Protein AF-A0A9N9DM95-F1 (afdb_monomer_lite)

pLDDT: mean 73.95, std 14.11, range [37.44, 91.38]

Secondary structure (DSSP, 8-state):
-------------S-S---TT-HHHHHHHHHHHHHHTTTTTTS-S-EEEEESS--HHHHHHHHHH-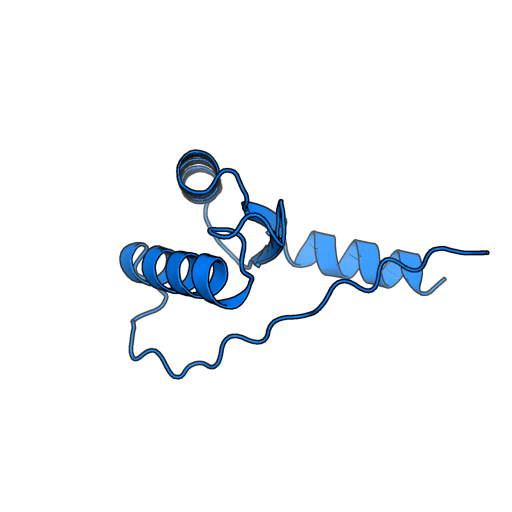TTEEEEEHHHHHHHHHHHT-

Foldseek 3Di:
DPPPPPQDDDDDDPPPPDDPPDPVVVVVVVVVVCVVVCCVVVPAQAHEDEDDDDPPVSVVVVCVVCVRYHYDHVVVVVVVVVVVVD

Sequence (86 aa):
VDQRINIPEIYVPDLIDINPNLISNVKKVLLYIEKITGIRDGIHKWIVVAYNDIPYHYSIKLKEKFSWLVLIPEQLHEEINMLRAF

Structure (mmCIF, N/CA/C/O backbone):
data_AF-A0A9N9DM95-F1
#
_entry.id   AF-A0A9N9DM95-F1
#
loop_
_atom_site.group_PDB
_atom_site.id
_atom_site.type_symbol
_atom_site.label_atom_id
_atom_site.label_alt_id
_atom_site.label_comp_id
_atom_site.label_asym_id
_atom_site.label_entity_id
_atom_site.label_seq_id
_atom_site.pdbx_PDB_ins_code
_atom_site.Cartn_x
_atom_site.Cartn_y
_atom_site.Cartn_z
_atom_site.occupancy
_atom_site.B_iso_or_equiv
_atom_site.auth_seq_id
_atom_site.auth_comp_id
_atom_site.auth_asym_id
_atom_site.auth_atom_id
_atom_site.pdbx_PDB_model_num
ATOM 1 N N . VAL A 1 1 ? 0.725 -29.135 2.983 1.00 37.44 1 VAL A N 1
ATOM 2 C CA . VAL A 1 1 ? -0.332 -28.372 2.283 1.00 37.44 1 VAL A CA 1
ATOM 3 C C . VAL A 1 1 ? 0.215 -26.981 2.090 1.00 37.44 1 VAL A C 1
ATOM 5 O O . VAL A 1 1 ? 0.422 -26.288 3.076 1.00 37.44 1 VAL A O 1
ATOM 8 N N . ASP A 1 2 ? 0.579 -26.656 0.857 1.00 45.88 2 ASP A N 1
ATOM 9 C CA . ASP A 1 2 ? 1.170 -25.371 0.506 1.00 45.88 2 ASP A CA 1
ATOM 10 C C . ASP A 1 2 ? 0.094 -24.292 0.671 1.00 45.88 2 ASP A C 1
ATOM 12 O O . ASP A 1 2 ? -0.921 -24.304 -0.033 1.00 45.88 2 ASP A O 1
ATOM 16 N N . GLN A 1 3 ? 0.239 -23.434 1.682 1.00 48.94 3 GLN A N 1
ATOM 17 C CA . GLN A 1 3 ? -0.672 -22.316 1.908 1.00 48.94 3 GLN A CA 1
ATOM 18 C C . GLN A 1 3 ? -0.368 -21.263 0.846 1.00 48.94 3 GLN A C 1
ATOM 20 O O . GLN A 1 3 ? 0.335 -20.290 1.101 1.00 48.94 3 GLN A O 1
ATOM 25 N N . ARG A 1 4 ? -0.877 -21.48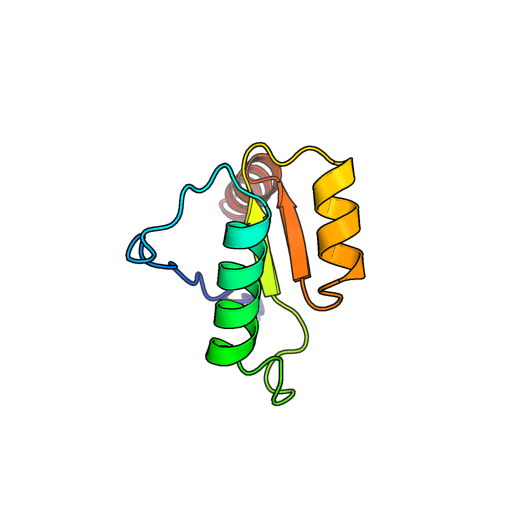3 -0.371 1.00 48.84 4 ARG A N 1
ATOM 26 C CA . ARG A 1 4 ? -0.849 -20.498 -1.451 1.00 48.84 4 ARG A CA 1
ATOM 27 C C . ARG A 1 4 ? -1.547 -19.240 -0.938 1.00 48.84 4 ARG A C 1
ATOM 29 O O . ARG A 1 4 ? -2.773 -19.193 -0.871 1.00 48.84 4 ARG A O 1
ATOM 36 N N . ILE A 1 5 ? -0.768 -18.247 -0.514 1.00 47.78 5 ILE A N 1
ATOM 37 C CA . ILE A 1 5 ? -1.276 -16.917 -0.185 1.00 47.78 5 ILE A CA 1
ATOM 38 C C . ILE A 1 5 ? -1.759 -16.335 -1.510 1.00 47.78 5 ILE A C 1
ATOM 40 O O . ILE A 1 5 ? -0.961 -15.868 -2.320 1.00 47.78 5 ILE A O 1
ATOM 44 N N . ASN A 1 6 ? -3.061 -16.445 -1.757 1.00 52.69 6 ASN A N 1
ATOM 45 C CA . ASN A 1 6 ? -3.696 -15.872 -2.929 1.00 52.69 6 ASN A CA 1
ATOM 46 C C . ASN A 1 6 ? -3.779 -14.362 -2.684 1.00 52.69 6 ASN A C 1
ATOM 48 O O . ASN A 1 6 ? -4.641 -13.911 -1.933 1.00 52.69 6 ASN A O 1
ATOM 52 N N . ILE A 1 7 ? -2.813 -13.605 -3.207 1.00 54.69 7 ILE A N 1
ATOM 53 C CA . ILE A 1 7 ? -2.792 -12.146 -3.085 1.00 54.69 7 ILE A CA 1
ATOM 54 C C . ILE A 1 7 ? -3.881 -11.623 -4.030 1.00 54.69 7 ILE A C 1
ATOM 56 O O . ILE A 1 7 ? -3.756 -11.826 -5.236 1.00 54.69 7 ILE A O 1
ATOM 60 N N . PRO A 1 8 ? -4.963 -11.001 -3.529 1.00 52.50 8 PRO A N 1
ATOM 61 C CA . PRO A 1 8 ? -5.985 -10.444 -4.399 1.00 52.50 8 PRO A CA 1
ATOM 62 C C . PRO A 1 8 ? -5.380 -9.271 -5.174 1.00 52.50 8 PRO A C 1
ATOM 64 O O . PRO A 1 8 ? -4.982 -8.271 -4.576 1.00 52.50 8 PRO A O 1
ATOM 67 N N . GLU A 1 9 ? -5.305 -9.389 -6.496 1.00 56.81 9 GLU A N 1
ATOM 68 C CA . GLU A 1 9 ? -4.960 -8.264 -7.360 1.00 56.81 9 GLU A CA 1
ATOM 69 C C . GLU A 1 9 ? -6.167 -7.328 -7.455 1.00 56.81 9 GLU A C 1
ATOM 71 O O . GLU A 1 9 ? -7.254 -7.719 -7.887 1.00 56.81 9 GLU A O 1
ATOM 76 N N . ILE A 1 10 ? -5.990 -6.084 -7.014 1.00 60.31 10 ILE A N 1
ATOM 77 C CA . ILE A 1 10 ? -7.013 -5.045 -7.123 1.00 60.31 10 ILE A CA 1
ATOM 78 C C . ILE A 1 10 ? -6.640 -4.155 -8.301 1.00 60.31 10 ILE A C 1
ATOM 80 O O . ILE A 1 10 ? -5.748 -3.314 -8.202 1.00 60.31 10 ILE A O 1
ATOM 84 N N . TYR A 1 11 ? -7.358 -4.325 -9.406 1.00 55.09 11 TYR A N 1
ATOM 85 C CA . TYR A 1 11 ? -7.276 -3.430 -10.551 1.00 55.09 11 TYR A CA 1
ATOM 86 C C . TYR A 1 11 ? -8.072 -2.163 -10.232 1.00 55.09 11 TYR A C 1
ATOM 88 O O . TYR A 1 11 ? -9.302 -2.192 -10.147 1.00 55.09 11 TYR A O 1
ATOM 96 N N . VAL A 1 12 ? -7.374 -1.049 -10.005 1.00 54.41 12 VAL A N 1
ATOM 97 C CA . VAL A 1 12 ? -8.015 0.262 -9.854 1.00 54.41 12 VAL A CA 1
ATOM 98 C C . VAL A 1 12 ? -8.297 0.791 -11.261 1.00 54.41 12 VAL A C 1
ATOM 100 O O . VAL A 1 12 ? -7.344 1.014 -12.002 1.00 54.41 12 VAL A O 1
ATOM 103 N N . PRO A 1 13 ? -9.566 0.969 -11.668 1.00 45.06 13 PRO A N 1
ATOM 104 C CA . PRO A 1 13 ? -9.869 1.467 -13.002 1.00 45.06 13 PRO A CA 1
ATOM 105 C C . PRO A 1 13 ? -9.339 2.897 -13.176 1.00 45.06 13 PRO A C 1
ATOM 107 O O . PRO A 1 13 ? -9.466 3.714 -12.261 1.00 45.06 13 PRO A O 1
ATOM 110 N N . ASP A 1 14 ? -8.860 3.223 -14.382 1.00 50.88 14 ASP A N 1
ATOM 111 C CA . ASP A 1 14 ? -8.399 4.558 -14.828 1.00 50.88 14 ASP A CA 1
ATOM 112 C C . ASP A 1 14 ? -9.462 5.672 -14.719 1.00 50.88 14 ASP A C 1
ATOM 114 O O . ASP A 1 14 ? -9.225 6.818 -15.087 1.00 50.88 14 ASP A O 1
ATOM 118 N N . LEU A 1 15 ? -10.652 5.361 -14.197 1.00 45.75 15 LEU A N 1
ATOM 119 C CA . LEU A 1 15 ? -11.825 6.234 -14.101 1.00 45.75 15 LEU A CA 1
ATOM 120 C C . LEU A 1 15 ? -11.636 7.482 -13.241 1.00 45.75 15 LEU A C 1
ATOM 122 O O . LEU A 1 15 ? -12.573 8.267 -13.086 1.00 45.75 15 LEU A O 1
ATOM 126 N N . ILE A 1 16 ? -10.465 7.679 -12.652 1.00 53.91 16 ILE A N 1
ATOM 127 C CA . ILE A 1 16 ? -10.198 8.906 -11.939 1.00 53.91 16 ILE A CA 1
ATOM 128 C C . ILE A 1 16 ? -9.520 9.841 -12.936 1.00 53.91 16 ILE A C 1
ATOM 130 O O . ILE A 1 16 ? -8.366 9.640 -13.298 1.00 53.91 16 ILE A O 1
ATOM 134 N N . ASP A 1 17 ? -10.262 10.861 -13.369 1.00 54.16 17 ASP A N 1
ATOM 135 C CA . ASP A 1 17 ? -9.790 11.971 -14.206 1.00 54.16 17 ASP A CA 1
ATOM 136 C C . ASP A 1 17 ? -8.761 12.814 -13.428 1.00 54.16 17 ASP A C 1
ATOM 138 O O . ASP A 1 17 ? -9.012 13.915 -12.933 1.00 54.16 17 ASP A O 1
ATOM 142 N N . ILE A 1 18 ? -7.606 12.211 -13.168 1.00 54.19 18 ILE A N 1
ATOM 143 C CA . ILE A 1 18 ? -6.515 12.762 -12.390 1.00 54.19 18 ILE A CA 1
ATOM 144 C C . ILE A 1 18 ? -5.222 12.499 -13.125 1.00 54.19 18 ILE A C 1
ATOM 146 O O . ILE A 1 18 ? -4.828 11.362 -13.339 1.00 54.19 18 ILE A O 1
ATOM 150 N N . ASN A 1 19 ? -4.507 13.583 -13.413 1.00 59.44 19 ASN A N 1
ATOM 151 C CA . ASN A 1 19 ? -3.138 13.525 -13.897 1.00 59.44 19 ASN A CA 1
ATOM 152 C C . ASN A 1 19 ? -2.287 12.641 -12.952 1.00 59.44 19 ASN A C 1
ATOM 154 O O . ASN A 1 19 ? -2.056 13.045 -11.803 1.00 59.44 19 ASN A O 1
ATOM 158 N N . PRO A 1 20 ? -1.819 11.462 -13.394 1.00 55.69 20 PRO A N 1
ATOM 159 C CA . PRO A 1 20 ? -1.104 10.516 -12.537 1.00 55.69 20 PRO A CA 1
ATOM 160 C C . PRO A 1 20 ? 0.251 11.064 -12.069 1.00 55.69 20 PRO A C 1
ATOM 162 O O . PRO A 1 20 ? 0.754 10.654 -11.027 1.00 55.69 20 PRO A O 1
ATOM 165 N N . ASN A 1 21 ? 0.792 12.077 -12.755 1.00 60.78 21 ASN A N 1
ATOM 166 C CA . ASN A 1 21 ? 2.056 12.726 -12.398 1.00 60.78 21 ASN A CA 1
ATOM 167 C C . ASN A 1 21 ? 1.952 13.630 -11.157 1.00 60.78 21 ASN A C 1
ATOM 169 O O . ASN A 1 21 ? 2.957 14.153 -10.675 1.00 60.78 21 ASN A O 1
ATOM 173 N N . LEU A 1 22 ? 0.746 13.845 -10.621 1.00 67.00 22 LEU A N 1
ATOM 174 C CA . LEU A 1 22 ? 0.543 14.632 -9.408 1.00 67.00 22 LEU A CA 1
ATOM 175 C C . LEU A 1 22 ? 0.440 13.719 -8.182 1.00 67.00 22 LEU A C 1
ATOM 177 O O . LEU A 1 22 ? -0.502 12.950 -8.019 1.00 67.00 22 LEU A O 1
ATOM 181 N N . ILE A 1 23 ? 1.346 13.896 -7.222 1.00 68.19 23 ILE A N 1
ATOM 182 C CA . ILE A 1 23 ? 1.363 13.153 -5.945 1.00 68.19 23 ILE A CA 1
ATOM 183 C C . ILE A 1 23 ? 0.043 13.271 -5.161 1.00 68.19 23 ILE A C 1
ATOM 185 O O . ILE A 1 23 ? -0.322 12.375 -4.396 1.00 68.19 23 ILE A O 1
ATOM 189 N N . SER A 1 24 ? -0.701 14.370 -5.326 1.00 73.75 24 SER A N 1
ATOM 190 C CA . SER A 1 24 ? -2.037 14.533 -4.732 1.00 73.75 24 SER A CA 1
ATOM 191 C C . SER A 1 24 ? -3.018 13.456 -5.190 1.00 73.75 24 SER A C 1
ATOM 193 O O . SER A 1 24 ? -3.896 13.057 -4.429 1.00 73.75 24 SER A O 1
ATOM 195 N N . ASN A 1 25 ? -2.856 12.988 -6.420 1.00 74.56 25 ASN A N 1
ATOM 196 C CA . ASN A 1 25 ? -3.751 12.055 -7.076 1.00 74.56 25 ASN A CA 1
ATOM 197 C C . ASN A 1 25 ? -3.453 10.623 -6.630 1.00 74.56 25 ASN A C 1
ATOM 199 O O . ASN A 1 25 ? -4.371 9.923 -6.212 1.00 74.56 25 ASN A O 1
ATOM 203 N N . VAL A 1 26 ? -2.169 10.267 -6.512 1.00 76.44 26 VAL A N 1
ATOM 204 C CA . VAL A 1 26 ? -1.721 9.019 -5.864 1.00 76.44 26 VAL A CA 1
ATOM 205 C C . VAL A 1 26 ? -2.283 8.899 -4.443 1.00 76.44 26 VAL A C 1
ATOM 207 O O . VAL A 1 26 ? -2.802 7.858 -4.052 1.00 76.44 26 VAL A O 1
ATOM 210 N N . LYS A 1 27 ? -2.274 9.990 -3.664 1.00 83.75 27 LYS A N 1
ATOM 211 C CA . LYS A 1 27 ? -2.866 9.989 -2.314 1.00 83.75 27 LYS A CA 1
ATOM 212 C C . LYS A 1 27 ? -4.374 9.719 -2.324 1.00 83.75 27 LYS A C 1
ATOM 214 O O . LYS A 1 27 ? -4.855 9.034 -1.428 1.00 83.75 27 LYS A O 1
ATOM 219 N N . LYS A 1 28 ? -5.122 10.259 -3.293 1.00 83.94 28 LYS A N 1
ATOM 220 C CA . LYS A 1 28 ? -6.569 10.004 -3.425 1.00 83.94 28 LYS A CA 1
ATOM 221 C C . LYS A 1 28 ? -6.845 8.540 -3.765 1.00 83.94 28 LYS A C 1
ATOM 223 O O . LYS A 1 28 ? -7.737 7.954 -3.159 1.00 83.94 28 LYS A O 1
ATOM 228 N N . VAL A 1 29 ? -6.055 7.958 -4.670 1.00 82.31 29 VAL A N 1
ATOM 229 C CA . VAL A 1 29 ? -6.127 6.529 -5.014 1.00 82.31 29 VAL A CA 1
ATOM 230 C C . VAL A 1 29 ? -5.897 5.670 -3.773 1.00 82.31 29 VAL A C 1
ATOM 232 O O . VAL A 1 29 ? -6.726 4.826 -3.455 1.00 82.31 29 VAL A O 1
ATOM 235 N N . LEU A 1 30 ? -4.829 5.933 -3.014 1.00 86.00 30 LEU A N 1
ATOM 236 C CA . LEU A 1 30 ? -4.519 5.169 -1.801 1.00 86.00 30 LEU A CA 1
ATOM 237 C C . LEU A 1 30 ? -5.620 5.272 -0.737 1.00 86.00 30 LEU A C 1
ATOM 239 O O . LEU A 1 30 ? -5.971 4.264 -0.135 1.00 86.00 30 LEU A O 1
ATOM 243 N N . LEU A 1 31 ? -6.218 6.453 -0.545 1.00 88.06 31 LEU A N 1
ATOM 244 C CA . LEU A 1 31 ? -7.366 6.624 0.358 1.00 88.06 31 LEU A CA 1
ATOM 245 C C . LEU A 1 31 ? -8.596 5.831 -0.099 1.00 88.06 31 LEU A C 1
ATOM 247 O O . LEU A 1 31 ? -9.353 5.318 0.726 1.00 88.06 31 LEU A O 1
ATOM 251 N N . TYR A 1 32 ? -8.819 5.746 -1.411 1.00 86.50 32 TYR A N 1
ATOM 252 C CA . TYR A 1 32 ? -9.896 4.934 -1.960 1.00 86.50 32 TYR A CA 1
ATOM 253 C C . TYR A 1 32 ? -9.631 3.442 -1.737 1.00 86.50 32 TYR A C 1
ATOM 255 O O . TYR A 1 32 ? -10.518 2.758 -1.232 1.00 86.50 32 TYR A O 1
ATOM 263 N N . ILE A 1 33 ? -8.406 2.972 -2.009 1.00 84.62 33 ILE A N 1
ATOM 264 C CA . ILE A 1 33 ? -7.956 1.599 -1.723 1.00 84.62 33 ILE A CA 1
ATOM 265 C C . ILE A 1 33 ? -8.187 1.267 -0.248 1.00 84.62 33 ILE A C 1
ATOM 267 O O . ILE A 1 33 ? -8.840 0.273 0.055 1.00 84.62 33 ILE A O 1
ATOM 271 N N . GLU A 1 34 ? -7.739 2.125 0.670 1.00 88.25 34 GLU A N 1
ATOM 272 C CA . GLU A 1 34 ? -7.905 1.943 2.117 1.00 88.25 34 GLU A CA 1
ATOM 273 C C . GLU A 1 34 ? -9.371 1.716 2.520 1.00 88.25 34 GLU A C 1
ATOM 275 O O . GLU A 1 34 ? -9.674 0.895 3.388 1.00 88.25 34 GLU A O 1
ATOM 280 N N . LYS A 1 35 ? -10.289 2.436 1.861 1.00 87.62 35 LYS A N 1
ATOM 281 C CA . LYS A 1 35 ? -11.731 2.306 2.066 1.00 87.62 35 LYS A CA 1
ATOM 282 C C . LYS A 1 35 ? -12.268 0.990 1.502 1.00 87.62 35 LYS A C 1
ATOM 284 O O . LYS A 1 35 ? -12.959 0.278 2.219 1.00 87.62 35 LYS A O 1
ATOM 289 N N . ILE A 1 36 ? -11.997 0.672 0.234 1.00 86.06 36 ILE A N 1
ATOM 290 C CA . ILE A 1 36 ? -12.610 -0.498 -0.426 1.00 86.06 36 ILE A CA 1
ATOM 291 C C . ILE A 1 36 ? -12.065 -1.831 0.085 1.00 86.06 36 ILE A C 1
ATOM 293 O O . ILE A 1 36 ? -12.734 -2.853 -0.008 1.00 86.06 36 ILE A O 1
ATOM 297 N N . THR A 1 37 ? -10.861 -1.820 0.644 1.00 84.12 37 THR A N 1
ATOM 298 C CA . THR A 1 37 ? -10.220 -3.009 1.209 1.00 84.12 37 THR A CA 1
ATOM 299 C C . THR A 1 37 ? -10.547 -3.227 2.678 1.00 84.12 37 THR A C 1
ATOM 301 O O . THR A 1 37 ? -10.150 -4.240 3.246 1.00 84.12 37 THR A O 1
ATOM 304 N N . GLY A 1 38 ? -11.263 -2.303 3.323 1.00 87.06 38 GLY A N 1
ATOM 305 C CA . GLY A 1 38 ? -11.608 -2.431 4.736 1.00 87.06 38 GLY A CA 1
ATOM 306 C C . GLY A 1 38 ? -10.401 -2.334 5.673 1.00 87.06 38 GLY A C 1
ATOM 307 O O . GLY A 1 38 ? -10.463 -2.843 6.790 1.00 87.06 38 GLY A O 1
ATOM 308 N N . ILE A 1 39 ? -9.305 -1.686 5.254 1.00 88.88 39 ILE A N 1
ATOM 309 C CA . ILE A 1 39 ? -8.173 -1.389 6.149 1.00 88.88 39 ILE A CA 1
ATOM 310 C C . ILE A 1 39 ? -8.619 -0.486 7.295 1.00 88.88 39 ILE A C 1
ATOM 312 O O . ILE A 1 39 ? -8.285 -0.743 8.451 1.00 88.88 39 ILE A O 1
ATOM 316 N N . ARG A 1 40 ? -9.434 0.534 6.994 1.00 86.69 40 ARG A N 1
ATOM 317 C CA . ARG A 1 40 ? -10.025 1.406 8.025 1.00 86.69 40 ARG A CA 1
ATOM 318 C C . ARG A 1 40 ? -10.887 0.643 9.026 1.00 86.69 40 ARG A C 1
ATOM 320 O O . ARG A 1 40 ? -10.944 1.033 10.186 1.00 86.69 40 ARG A O 1
ATOM 327 N N . ASP A 1 41 ? -11.514 -0.436 8.574 1.00 89.00 41 ASP A N 1
ATOM 328 C CA . ASP A 1 41 ? -12.398 -1.277 9.379 1.00 89.00 41 ASP A CA 1
ATOM 329 C C . ASP A 1 41 ? -11.639 -2.435 10.060 1.00 89.00 41 ASP A C 1
ATOM 331 O O . ASP A 1 41 ? -12.240 -3.270 10.730 1.00 89.00 41 ASP A O 1
ATOM 335 N N . GLY A 1 42 ? -10.309 -2.501 9.898 1.00 86.69 42 GLY A N 1
ATOM 336 C CA . GLY A 1 42 ? -9.449 -3.529 10.490 1.00 86.69 42 GLY A CA 1
ATOM 337 C C . GLY A 1 42 ? -9.572 -4.918 9.855 1.00 86.69 42 GLY A C 1
ATOM 338 O O . GLY A 1 42 ? -8.996 -5.870 10.380 1.00 86.69 42 GLY A O 1
ATOM 339 N N . ILE A 1 43 ? -10.290 -5.044 8.734 1.00 87.25 43 ILE A N 1
ATOM 340 C CA . ILE A 1 43 ? -10.487 -6.310 8.010 1.00 87.25 43 ILE A CA 1
ATOM 341 C C . ILE A 1 43 ? -9.152 -6.794 7.438 1.00 87.25 43 ILE A C 1
ATOM 343 O O . ILE A 1 43 ? -8.785 -7.959 7.591 1.00 87.25 43 ILE A O 1
ATOM 347 N N . HIS A 1 44 ? -8.395 -5.879 6.832 1.00 84.44 44 HIS A N 1
ATOM 348 C CA . HIS A 1 44 ? -7.040 -6.127 6.353 1.00 84.44 44 HIS A CA 1
ATOM 349 C C . HIS A 1 44 ? -6.048 -5.246 7.114 1.00 84.44 44 HIS A C 1
ATOM 351 O O . HIS A 1 44 ? -6.324 -4.085 7.407 1.00 84.44 44 HIS A O 1
ATOM 357 N N . LYS A 1 45 ? -4.873 -5.797 7.443 1.00 87.69 45 LYS A N 1
ATOM 358 C CA . LYS A 1 45 ? -3.811 -5.058 8.154 1.00 87.69 45 LYS A CA 1
ATOM 359 C C . LYS A 1 45 ? -2.872 -4.309 7.214 1.00 87.69 45 LYS A C 1
ATOM 361 O O . LYS A 1 45 ? -2.281 -3.311 7.612 1.00 87.69 45 LYS A O 1
ATOM 366 N N . TRP A 1 46 ? -2.694 -4.823 6.003 1.00 87.19 46 TRP A N 1
ATOM 367 C CA . TRP A 1 46 ? -1.779 -4.274 5.016 1.00 87.19 46 TRP A CA 1
ATOM 368 C C . TRP A 1 46 ? -2.189 -4.691 3.609 1.00 87.19 46 TRP A C 1
ATOM 370 O O . TRP A 1 46 ? -2.873 -5.699 3.430 1.00 87.19 46 TRP A O 1
ATOM 380 N N . ILE A 1 47 ? -1.740 -3.918 2.623 1.00 85.00 47 ILE A N 1
ATOM 381 C CA . ILE A 1 47 ? -1.876 -4.222 1.196 1.00 85.00 47 ILE A CA 1
ATOM 382 C C . ILE A 1 47 ? -0.526 -4.049 0.530 1.00 85.00 47 ILE A C 1
ATOM 384 O O . ILE A 1 47 ? 0.208 -3.106 0.829 1.00 85.00 47 ILE A O 1
ATOM 388 N N . VAL A 1 48 ? -0.237 -4.952 -0.399 1.00 82.50 48 VAL A N 1
ATOM 389 C CA . VAL A 1 48 ? 0.908 -4.845 -1.295 1.00 82.50 48 VAL A CA 1
ATOM 390 C C . VAL A 1 48 ? 0.484 -4.092 -2.546 1.00 82.50 48 VAL A C 1
ATOM 392 O O . VAL A 1 48 ? -0.506 -4.451 -3.177 1.00 82.50 48 VAL A O 1
ATOM 395 N N . VAL A 1 49 ? 1.237 -3.054 -2.898 1.00 79.69 49 VAL A N 1
ATOM 396 C CA . VAL A 1 49 ? 1.062 -2.306 -4.144 1.00 79.69 49 VAL A CA 1
ATOM 397 C C . VAL A 1 49 ? 2.374 -2.351 -4.912 1.00 79.69 49 VAL A C 1
ATOM 399 O O . VAL A 1 49 ? 3.407 -1.890 -4.414 1.00 79.69 49 VAL A O 1
ATOM 402 N N . ALA A 1 50 ? 2.316 -2.919 -6.116 1.00 79.44 50 ALA A N 1
ATOM 403 C CA . ALA A 1 50 ? 3.388 -2.818 -7.094 1.00 79.44 50 ALA A CA 1
ATOM 404 C C . ALA A 1 50 ? 3.397 -1.404 -7.692 1.00 79.44 50 ALA A C 1
ATOM 406 O O . ALA A 1 50 ? 2.333 -0.825 -7.924 1.00 79.44 50 ALA A O 1
ATOM 407 N N . TYR A 1 51 ? 4.578 -0.822 -7.896 1.00 75.12 51 TYR A N 1
ATOM 408 C CA . TYR A 1 51 ? 4.696 0.509 -8.488 1.00 75.12 51 TYR A CA 1
ATOM 409 C C . TYR A 1 51 ? 5.842 0.606 -9.490 1.00 75.12 51 TYR A C 1
ATOM 411 O O . TYR A 1 51 ? 6.897 -0.010 -9.306 1.00 75.12 51 TYR A O 1
ATOM 419 N N . ASN A 1 52 ? 5.632 1.489 -10.468 1.00 70.06 52 ASN A N 1
ATOM 420 C CA . ASN A 1 52 ? 6.606 1.868 -11.484 1.00 70.06 52 ASN A CA 1
ATOM 421 C C . ASN A 1 52 ? 7.063 3.295 -11.238 1.00 70.06 52 ASN A C 1
ATOM 423 O O . ASN A 1 52 ? 6.245 4.184 -11.003 1.00 70.06 52 ASN A O 1
ATOM 427 N N . ASP A 1 53 ? 8.377 3.499 -11.257 1.00 66.00 53 ASP A N 1
ATOM 428 C CA . ASP A 1 53 ? 9.000 4.819 -11.373 1.00 66.00 53 ASP A CA 1
ATOM 429 C C . ASP A 1 53 ? 8.583 5.874 -10.329 1.00 66.00 53 ASP A C 1
ATOM 431 O O . ASP A 1 53 ? 8.513 7.069 -10.620 1.00 66.00 53 ASP A O 1
ATOM 435 N N . ILE A 1 54 ? 8.363 5.477 -9.068 1.00 67.19 54 ILE A N 1
ATOM 436 C CA . ILE A 1 54 ? 8.228 6.436 -7.958 1.00 67.19 54 ILE A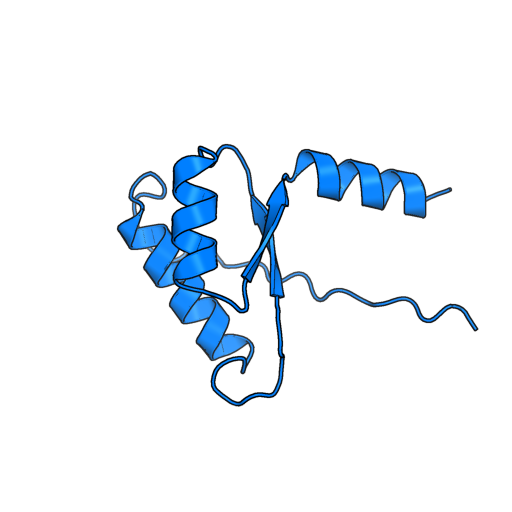 CA 1
ATOM 437 C C . ILE A 1 54 ? 9.618 6.700 -7.363 1.00 67.19 54 ILE A C 1
ATOM 439 O O . ILE A 1 54 ? 10.225 5.778 -6.810 1.00 67.19 54 ILE A O 1
ATOM 443 N N . PRO A 1 55 ? 10.121 7.952 -7.377 1.00 71.44 55 PRO A N 1
ATOM 444 C CA . PRO A 1 55 ? 11.361 8.288 -6.691 1.00 71.44 55 PRO A CA 1
ATOM 445 C C . PRO A 1 55 ? 11.323 7.855 -5.221 1.00 71.44 55 PRO A C 1
ATOM 447 O O . PRO A 1 55 ? 10.365 8.145 -4.503 1.00 71.44 55 PRO A O 1
ATOM 450 N N . TYR A 1 56 ? 12.395 7.218 -4.748 1.00 70.56 56 TYR A N 1
ATOM 451 C CA . TYR A 1 56 ? 12.478 6.628 -3.405 1.00 70.56 56 TYR A CA 1
ATOM 452 C C . TYR A 1 56 ? 12.073 7.587 -2.269 1.00 70.56 56 TYR A C 1
ATOM 454 O O . TYR A 1 56 ? 11.397 7.221 -1.313 1.00 70.56 56 TYR A O 1
ATOM 462 N N . HIS A 1 57 ? 12.422 8.869 -2.378 1.00 77.12 57 HIS A N 1
ATOM 463 C CA . HIS A 1 57 ? 12.047 9.852 -1.362 1.00 77.12 57 HIS A CA 1
ATOM 464 C C . HIS A 1 57 ? 10.523 10.081 -1.267 1.00 77.12 57 HIS A C 1
ATOM 466 O O . HIS A 1 57 ? 10.023 10.463 -0.208 1.00 77.12 57 HIS A O 1
ATOM 472 N N . TYR A 1 58 ? 9.766 9.854 -2.346 1.00 77.19 58 TYR A N 1
ATOM 473 C CA . TYR A 1 58 ? 8.304 9.897 -2.324 1.00 77.19 58 TYR A CA 1
ATOM 474 C C . TYR A 1 58 ? 7.703 8.610 -1.762 1.00 77.19 58 TYR A C 1
ATOM 476 O O . TYR A 1 58 ? 6.729 8.695 -1.013 1.00 77.19 58 TYR A O 1
ATOM 484 N N . SER A 1 59 ? 8.284 7.443 -2.057 1.00 77.44 59 SER A N 1
ATOM 485 C CA . SER A 1 59 ? 7.800 6.165 -1.518 1.00 77.44 59 SER A CA 1
ATOM 486 C C . SER A 1 59 ? 7.923 6.113 0.009 1.00 77.44 59 SER A C 1
ATOM 488 O O . SER A 1 59 ? 6.990 5.678 0.684 1.00 77.44 59 SER A O 1
ATOM 490 N N . ILE A 1 60 ? 8.994 6.682 0.574 1.00 81.06 60 ILE A N 1
ATOM 491 C CA . ILE A 1 60 ? 9.156 6.830 2.030 1.00 81.06 60 ILE A CA 1
ATOM 492 C C . ILE A 1 60 ? 8.059 7.720 2.630 1.00 81.06 60 ILE A C 1
ATOM 494 O O . ILE A 1 60 ? 7.385 7.305 3.571 1.00 81.06 60 ILE A O 1
ATOM 498 N N . LYS A 1 61 ? 7.792 8.892 2.036 1.00 86.38 61 LYS A N 1
ATOM 499 C CA . LYS A 1 61 ? 6.714 9.792 2.497 1.00 86.38 61 LYS A CA 1
ATOM 500 C C . LYS A 1 61 ? 5.328 9.150 2.414 1.00 86.38 61 LYS A C 1
ATOM 502 O O . LYS A 1 61 ? 4.454 9.453 3.225 1.00 86.38 61 LYS A O 1
ATOM 507 N N . LEU A 1 62 ? 5.094 8.302 1.411 1.00 83.75 62 LEU A N 1
ATOM 508 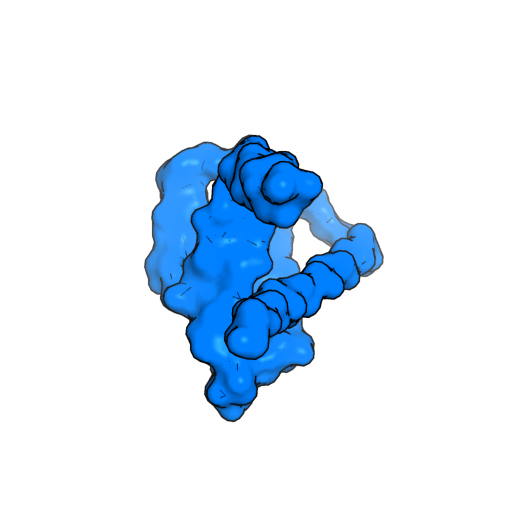C CA . LEU A 1 62 ? 3.846 7.551 1.290 1.00 83.75 62 LEU A CA 1
ATOM 509 C C . LEU A 1 62 ? 3.738 6.487 2.383 1.00 83.75 62 LEU A C 1
ATOM 511 O O . LEU A 1 62 ? 2.690 6.408 3.012 1.00 83.75 62 LEU A O 1
ATOM 515 N N . LYS A 1 63 ? 4.811 5.745 2.671 1.00 85.19 63 LYS A N 1
ATOM 516 C CA . LYS A 1 63 ? 4.840 4.737 3.741 1.00 85.19 63 LYS A CA 1
ATOM 517 C C . LYS A 1 63 ? 4.637 5.338 5.135 1.00 85.19 63 LYS A C 1
ATOM 519 O O . LYS A 1 63 ? 3.923 4.765 5.947 1.00 85.19 63 LYS A O 1
ATOM 524 N N . GLU A 1 64 ? 5.220 6.505 5.409 1.00 88.31 64 GLU A N 1
ATOM 525 C CA . GLU A 1 64 ? 4.995 7.229 6.671 1.00 88.31 64 GLU A CA 1
ATOM 526 C C . GLU A 1 64 ? 3.529 7.642 6.839 1.00 88.31 64 GLU A C 1
ATOM 528 O O . GLU A 1 64 ? 2.977 7.569 7.935 1.00 88.31 64 GLU A O 1
ATOM 533 N N . LYS A 1 65 ? 2.886 8.065 5.744 1.00 90.25 65 LYS A N 1
ATOM 534 C CA . LYS A 1 65 ? 1.486 8.496 5.762 1.00 90.25 65 LYS A CA 1
ATOM 535 C C . LYS A 1 65 ? 0.498 7.326 5.773 1.00 90.25 65 LYS A C 1
ATOM 537 O O . LYS A 1 65 ? -0.568 7.440 6.369 1.00 90.25 65 LYS A O 1
ATOM 542 N N . PHE A 1 66 ? 0.835 6.238 5.093 1.00 90.31 66 PHE A N 1
ATOM 543 C CA . PHE A 1 66 ? 0.016 5.045 4.930 1.00 90.31 66 PHE A CA 1
ATOM 544 C C . PHE A 1 66 ? 0.802 3.848 5.463 1.00 90.31 66 PHE A C 1
ATOM 546 O O . PHE A 1 66 ? 1.391 3.085 4.704 1.00 90.31 66 PHE A O 1
ATOM 553 N N . SER A 1 67 ? 0.826 3.682 6.785 1.00 89.50 67 SER A N 1
ATOM 554 C CA . SER A 1 67 ? 1.604 2.623 7.449 1.00 89.50 67 SER A CA 1
ATOM 555 C C . SER A 1 67 ? 1.162 1.202 7.080 1.00 89.50 67 SER A C 1
ATOM 557 O O . SER A 1 67 ? 1.927 0.254 7.245 1.00 89.50 67 SER A O 1
AT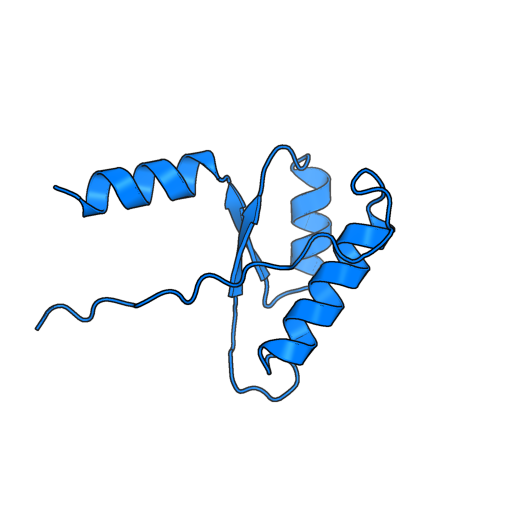OM 559 N N . TRP A 1 68 ? -0.055 1.057 6.555 1.00 91.38 68 TRP A N 1
ATOM 560 C CA . TRP A 1 68 ? -0.607 -0.189 6.029 1.00 91.38 68 TRP A CA 1
ATOM 561 C C . TRP A 1 68 ? -0.100 -0.544 4.621 1.00 91.38 68 TRP A C 1
ATOM 563 O O . TRP A 1 68 ? -0.320 -1.658 4.143 1.00 91.38 68 TRP A O 1
ATOM 573 N N . LEU A 1 69 ? 0.549 0.394 3.930 1.00 89.56 69 LEU A N 1
ATOM 574 C CA . LEU A 1 69 ? 0.975 0.231 2.548 1.00 89.56 69 LEU A CA 1
ATOM 575 C C . LEU A 1 69 ? 2.348 -0.443 2.472 1.00 89.56 69 LEU A C 1
ATOM 577 O O . LEU A 1 69 ? 3.353 0.080 2.962 1.00 89.56 69 LEU A O 1
ATOM 581 N N . VAL A 1 70 ? 2.404 -1.577 1.780 1.00 87.00 70 VAL A N 1
ATOM 582 C CA . VAL A 1 70 ? 3.644 -2.266 1.419 1.00 87.00 70 VAL A CA 1
ATOM 583 C C . VAL A 1 70 ? 3.927 -1.983 -0.053 1.00 87.00 70 VAL A C 1
ATOM 585 O O . VAL A 1 70 ? 3.318 -2.568 -0.942 1.00 87.00 70 VAL A O 1
ATOM 588 N N . LEU A 1 71 ? 4.842 -1.049 -0.313 1.00 83.94 71 LEU A N 1
ATOM 589 C CA . LEU A 1 71 ? 5.280 -0.718 -1.668 1.00 83.94 71 LEU A CA 1
ATOM 590 C C . LEU A 1 71 ? 6.359 -1.701 -2.125 1.00 83.94 71 LEU A C 1
ATOM 592 O O . LEU A 1 71 ? 7.403 -1.808 -1.478 1.00 83.94 71 LEU A O 1
ATOM 596 N N . ILE A 1 72 ? 6.124 -2.373 -3.249 1.00 82.75 72 ILE A N 1
ATOM 597 C CA . ILE A 1 72 ? 7.090 -3.268 -3.891 1.00 82.75 72 ILE A CA 1
ATOM 598 C C . ILE A 1 72 ? 7.384 -2.725 -5.296 1.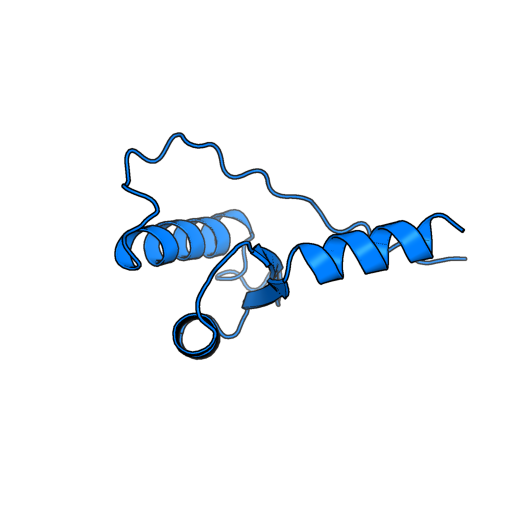00 82.75 72 ILE A C 1
ATOM 600 O O . ILE A 1 72 ? 6.441 -2.392 -6.010 1.00 82.75 72 ILE A O 1
ATOM 604 N N . PRO A 1 73 ? 8.656 -2.587 -5.708 1.00 80.62 73 PRO A N 1
ATOM 605 C CA . PRO A 1 73 ? 8.974 -2.259 -7.097 1.00 80.62 73 PRO A CA 1
ATOM 606 C C . PRO A 1 73 ? 8.403 -3.329 -8.034 1.00 80.62 73 PRO A C 1
ATOM 608 O O . PRO A 1 73 ? 8.560 -4.514 -7.743 1.00 80.62 73 PRO A O 1
ATOM 611 N N . GLU A 1 74 ? 7.772 -2.950 -9.147 1.00 78.44 74 GLU A N 1
ATOM 612 C CA . GLU A 1 74 ? 7.183 -3.930 -10.080 1.00 78.44 74 GLU A CA 1
ATOM 613 C C . GLU A 1 74 ? 8.204 -4.958 -10.573 1.00 78.44 74 GLU A C 1
ATOM 615 O O . GLU A 1 74 ? 7.909 -6.147 -10.554 1.00 78.44 74 GLU A O 1
ATOM 620 N N . GLN A 1 75 ? 9.442 -4.539 -10.857 1.00 78.75 75 GLN A N 1
ATOM 621 C CA . GLN A 1 75 ? 10.520 -5.464 -11.221 1.00 78.75 75 GLN A CA 1
ATOM 622 C C . GLN A 1 75 ? 10.708 -6.579 -10.174 1.00 78.75 75 GLN A C 1
ATOM 624 O O . GLN A 1 75 ? 10.861 -7.748 -10.519 1.00 78.75 75 GLN A O 1
ATOM 629 N N . LEU A 1 76 ? 10.639 -6.242 -8.881 1.00 78.44 76 LEU A N 1
ATOM 630 C CA . LEU A 1 76 ? 10.749 -7.238 -7.815 1.00 78.44 76 LEU A CA 1
ATOM 631 C C . LEU A 1 76 ? 9.503 -8.134 -7.750 1.00 78.44 76 LEU A C 1
ATOM 633 O O . LEU A 1 76 ? 9.612 -9.322 -7.455 1.00 78.44 76 LEU A O 1
ATOM 637 N N . HIS A 1 77 ? 8.318 -7.581 -8.018 1.00 79.69 77 HIS A N 1
ATOM 638 C CA . HIS A 1 77 ? 7.080 -8.357 -8.099 1.00 79.69 77 HIS A CA 1
ATOM 639 C C . HIS A 1 77 ? 7.136 -9.392 -9.236 1.00 79.69 77 HIS A C 1
ATOM 641 O O . HIS A 1 77 ? 6.804 -10.558 -9.017 1.00 79.69 77 HIS A O 1
ATOM 647 N N . GLU A 1 78 ? 7.622 -8.999 -10.415 1.00 78.75 78 GLU A N 1
ATOM 648 C CA . GLU A 1 78 ? 7.825 -9.892 -11.558 1.00 78.75 78 GLU A CA 1
ATOM 649 C C . GLU A 1 78 ? 8.859 -10.982 -11.260 1.00 78.75 78 GLU A C 1
ATOM 651 O O . GLU A 1 78 ? 8.584 -12.160 -11.486 1.00 78.75 78 GLU A O 1
ATOM 656 N N . GLU A 1 79 ? 10.013 -10.625 -10.687 1.00 77.75 79 GLU A N 1
ATOM 657 C CA . GLU A 1 79 ? 11.058 -11.585 -10.305 1.00 77.75 79 GLU A CA 1
ATOM 658 C C . GLU A 1 79 ? 10.546 -12.637 -9.308 1.00 77.75 79 GLU A C 1
ATOM 660 O O . GLU A 1 79 ? 10.779 -13.835 -9.487 1.00 77.75 79 GLU A O 1
ATOM 665 N N . ILE A 1 80 ? 9.784 -12.219 -8.291 1.00 78.81 80 ILE A N 1
ATOM 666 C CA . ILE A 1 80 ? 9.169 -13.136 -7.320 1.00 78.81 80 ILE A CA 1
ATOM 667 C C . ILE A 1 80 ? 8.165 -14.071 -8.004 1.00 78.81 80 ILE A C 1
ATOM 669 O O . ILE A 1 80 ? 8.123 -15.263 -7.688 1.00 78.81 80 ILE A O 1
ATOM 673 N N . ASN A 1 81 ? 7.356 -13.558 -8.931 1.00 76.81 81 ASN A N 1
ATOM 674 C CA . ASN A 1 81 ? 6.385 -14.371 -9.658 1.00 76.81 81 ASN A CA 1
ATOM 675 C C . ASN A 1 81 ? 7.064 -15.364 -10.610 1.00 76.81 81 ASN A C 1
ATOM 677 O O . ASN A 1 81 ? 6.632 -16.513 -10.681 1.00 76.81 81 ASN A O 1
ATOM 681 N N . MET A 1 82 ? 8.160 -14.968 -11.265 1.00 82.81 82 MET A N 1
ATOM 682 C CA . MET A 1 82 ? 8.976 -15.871 -12.081 1.00 82.81 82 MET A CA 1
ATOM 683 C C . MET A 1 82 ? 9.572 -17.000 -11.238 1.00 82.81 82 MET A C 1
ATOM 685 O O . MET A 1 82 ? 9.458 -18.160 -11.618 1.00 82.81 82 MET A O 1
ATOM 689 N N . LEU A 1 83 ? 10.144 -16.694 -10.068 1.00 75.75 83 LEU A N 1
ATOM 690 C CA . LEU A 1 83 ? 10.698 -17.712 -9.166 1.00 75.75 83 LEU A CA 1
ATOM 691 C C . LEU A 1 83 ? 9.637 -18.683 -8.631 1.00 75.75 83 LEU A C 1
ATOM 693 O O . LEU A 1 83 ? 9.940 -19.850 -8.424 1.00 75.75 83 LEU A O 1
ATOM 697 N N . ARG A 1 84 ? 8.397 -18.223 -8.423 1.00 73.62 84 ARG A N 1
ATOM 698 C CA . ARG A 1 84 ? 7.267 -19.073 -8.003 1.00 73.62 84 ARG A CA 1
ATOM 699 C C . ARG A 1 84 ? 6.765 -20.024 -9.089 1.00 73.62 84 ARG A C 1
ATOM 701 O O . ARG A 1 84 ? 6.013 -20.941 -8.767 1.00 73.62 84 ARG A O 1
ATOM 708 N N . ALA A 1 85 ? 7.092 -19.766 -10.353 1.00 71.81 85 ALA A N 1
ATOM 709 C CA . ALA A 1 85 ? 6.640 -20.577 -11.479 1.00 71.81 85 ALA A CA 1
ATOM 710 C C . ALA A 1 85 ? 7.509 -21.828 -11.721 1.00 71.81 85 ALA A C 1
ATOM 712 O O . ALA A 1 85 ? 7.101 -22.688 -12.504 1.00 71.81 85 ALA A O 1
ATOM 713 N N . PHE A 1 86 ? 8.673 -21.925 -11.068 1.00 58.31 86 PHE A N 1
ATOM 714 C CA . PHE A 1 86 ? 9.569 -23.087 -11.083 1.00 58.31 86 PHE A CA 1
ATOM 715 C C . PHE A 1 86 ? 9.298 -24.023 -9.900 1.00 58.31 86 PHE A C 1
ATOM 717 O O . PHE A 1 86 ? 9.452 -25.251 -10.096 1.00 58.31 86 PHE A O 1
#

Radius of gyration: 14.18 Å; chains: 1; bounding box: 25×43×25 Å

Organism: NCBI:txid1213867